Protein AF-R9LDB7-F1 (afdb_monomer_lite)

Secondary structure (DSSP, 8-state):
-PPPEEHHHHHHHHTS-HHHHHHHHHTT-S--EEETTTTEEEE-HHHHHS-B-B-TTSPBP-SEEETTEEE-TTSBB-

Foldseek 3Di:
DFDWAALVRLCVVLVHDSVVVVVCVVVVQFDWDADPVPRGITHTPVRSQQGWDADPVRHTDEQDADPNWGQHNVRTTD

Structure (mmCIF, N/CA/C/O backbone):
data_AF-R9LDB7-F1
#
_entry.id   AF-R9LDB7-F1
#
loop_
_atom_site.group_PDB
_atom_site.id
_atom_site.type_symbol
_atom_site.label_atom_id
_atom_site.label_alt_id
_atom_site.label_comp_id
_atom_site.label_asym_id
_atom_site.label_entity_id
_atom_site.label_seq_id
_atom_site.pdbx_PDB_ins_code
_atom_site.Cartn_x
_atom_site.Cartn_y
_atom_site.Cartn_z
_atom_site.occupancy
_atom_site.B_iso_or_equiv
_atom_site.auth_seq_id
_atom_site.auth_comp_id
_atom_site.auth_asym_id
_atom_site.auth_atom_id
_atom_site.pdbx_PDB_model_num
ATOM 1 N N . MET A 1 1 ? -21.444 8.857 0.996 1.00 59.47 1 MET A N 1
ATOM 2 C CA . MET A 1 1 ? -20.235 9.508 1.537 1.00 59.47 1 MET A CA 1
ATOM 3 C C . MET A 1 1 ? -19.190 8.420 1.663 1.00 59.47 1 MET A C 1
ATOM 5 O O . MET A 1 1 ? -19.456 7.430 2.334 1.00 59.47 1 MET A O 1
ATOM 9 N N . GLU A 1 2 ? -18.102 8.516 0.906 1.00 69.81 2 GLU A N 1
ATOM 10 C CA . GLU A 1 2 ? -17.066 7.482 0.900 1.00 69.81 2 GLU A CA 1
ATOM 11 C C . GLU A 1 2 ? -16.372 7.445 2.267 1.00 69.81 2 GLU A C 1
ATOM 13 O O . GLU A 1 2 ? -16.114 8.490 2.869 1.00 69.81 2 GL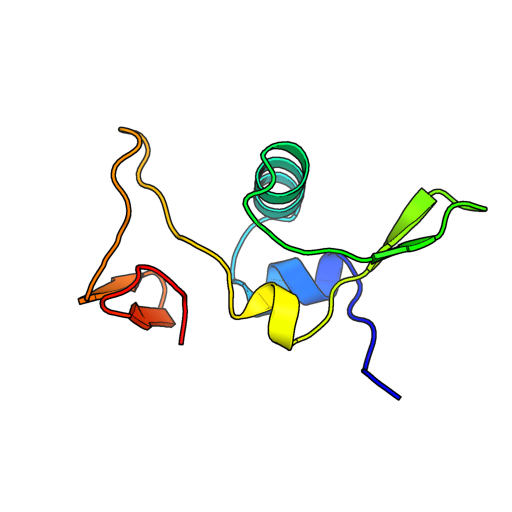U A O 1
ATOM 18 N N . LYS A 1 3 ? -16.136 6.245 2.806 1.00 83.19 3 LYS A N 1
ATOM 19 C CA . LYS A 1 3 ? -15.524 6.099 4.128 1.00 83.19 3 LYS A CA 1
ATOM 20 C C . LYS A 1 3 ? -14.037 6.432 4.028 1.00 83.19 3 LYS A C 1
ATOM 22 O O . LYS A 1 3 ? -13.299 5.729 3.342 1.00 83.19 3 LYS A O 1
ATOM 27 N N . LEU A 1 4 ? -13.609 7.470 4.745 1.00 88.06 4 LEU A N 1
ATOM 28 C CA . LEU A 1 4 ? -12.197 7.812 4.889 1.00 88.06 4 LEU A CA 1
ATOM 29 C C . LEU A 1 4 ? -11.528 6.859 5.884 1.00 88.06 4 LEU A C 1
ATOM 31 O O . LEU A 1 4 ? -12.009 6.661 6.999 1.00 88.06 4 LEU A O 1
ATOM 35 N N . ILE A 1 5 ? -10.418 6.273 5.456 1.00 91.12 5 ILE A N 1
ATOM 36 C CA . ILE A 1 5 ? -9.618 5.296 6.190 1.00 91.12 5 ILE A CA 1
ATOM 37 C C . ILE A 1 5 ? -8.346 5.997 6.659 1.00 91.12 5 ILE A C 1
ATOM 39 O O . ILE A 1 5 ? -7.658 6.660 5.880 1.00 91.12 5 ILE A O 1
ATOM 43 N N . THR A 1 6 ? -8.015 5.868 7.939 1.00 92.25 6 THR A N 1
ATOM 44 C CA . THR A 1 6 ? -6.781 6.449 8.481 1.00 92.25 6 THR A CA 1
ATOM 45 C C . THR A 1 6 ? -5.547 5.682 7.997 1.00 92.25 6 THR A C 1
ATOM 47 O O . THR A 1 6 ? -5.629 4.502 7.664 1.00 92.25 6 THR A O 1
ATOM 50 N N . ARG A 1 7 ? -4.356 6.299 8.036 1.00 91.56 7 ARG A N 1
ATOM 51 C CA . ARG A 1 7 ? -3.092 5.614 7.676 1.00 91.56 7 ARG A CA 1
ATOM 52 C C . ARG A 1 7 ? -2.887 4.285 8.415 1.00 91.56 7 ARG A C 1
ATOM 54 O O . ARG A 1 7 ? -2.418 3.313 7.834 1.00 91.56 7 ARG A O 1
ATOM 61 N N . LYS A 1 8 ? -3.248 4.240 9.700 1.00 91.12 8 LYS A N 1
ATOM 62 C CA . LYS A 1 8 ? -3.086 3.045 10.540 1.00 91.12 8 LYS A CA 1
ATOM 63 C C . LYS A 1 8 ? -4.032 1.921 10.115 1.00 91.12 8 LYS A C 1
ATOM 65 O O . LYS A 1 8 ? -3.629 0.763 10.084 1.00 91.12 8 LYS A O 1
ATOM 70 N N . GLU A 1 9 ? -5.274 2.257 9.786 1.00 91.06 9 GLU A N 1
ATOM 71 C CA . GLU A 1 9 ? -6.247 1.288 9.278 1.00 91.06 9 GLU A CA 1
ATOM 72 C C . GLU A 1 9 ? -5.881 0.816 7.872 1.00 91.06 9 GLU A C 1
ATOM 74 O O . GLU A 1 9 ? -5.926 -0.382 7.617 1.00 91.06 9 GLU A O 1
ATOM 79 N N . ALA A 1 10 ? -5.448 1.724 6.996 1.00 89.38 10 ALA A N 1
ATOM 80 C CA . ALA A 1 10 ? -4.996 1.403 5.647 1.00 89.38 10 ALA A CA 1
ATOM 81 C C . ALA A 1 10 ? -3.832 0.406 5.668 1.00 89.38 10 ALA A C 1
ATOM 83 O O . ALA A 1 10 ? -3.910 -0.639 5.031 1.00 89.38 10 ALA A O 1
ATOM 84 N N . ALA A 1 11 ? -2.800 0.668 6.477 1.00 89.19 11 ALA A N 1
ATOM 85 C CA . ALA A 1 11 ? -1.675 -0.251 6.646 1.00 89.19 11 ALA A CA 1
ATOM 86 C C . ALA A 1 11 ? -2.139 -1.641 7.121 1.00 89.19 11 ALA A C 1
ATOM 88 O O . ALA A 1 11 ? -1.703 -2.659 6.589 1.00 89.19 11 ALA A O 1
ATOM 89 N N . LYS A 1 12 ? -3.096 -1.689 8.060 1.00 88.06 12 LYS A N 1
ATOM 90 C CA . LYS A 1 12 ? -3.674 -2.945 8.557 1.00 88.06 12 LYS A CA 1
ATOM 91 C C . LYS A 1 12 ? -4.478 -3.695 7.487 1.00 88.06 12 LYS A C 1
ATOM 93 O O . LYS A 1 12 ? -4.358 -4.910 7.405 1.00 88.06 12 LYS A O 1
ATOM 98 N N . ILE A 1 13 ? -5.265 -2.990 6.673 1.00 85.62 13 ILE A N 1
ATOM 99 C CA . ILE A 1 13 ? -6.040 -3.552 5.547 1.00 85.62 13 ILE A CA 1
ATOM 100 C C . ILE A 1 13 ? -5.122 -4.066 4.431 1.00 85.62 13 ILE A C 1
ATOM 102 O O . ILE A 1 13 ? -5.472 -4.994 3.703 1.00 85.62 13 ILE A O 1
ATOM 106 N N . LEU A 1 14 ? -3.960 -3.440 4.265 1.00 82.62 14 LEU A N 1
ATOM 107 C CA . LEU A 1 14 ? -2.956 -3.862 3.297 1.00 82.62 14 LEU A CA 1
ATOM 108 C C . LEU A 1 14 ? -2.039 -4.969 3.828 1.00 82.62 14 LEU A C 1
ATOM 110 O O . LEU A 1 14 ? -1.351 -5.604 3.042 1.00 82.62 14 LEU A O 1
ATOM 114 N N . GLY A 1 15 ? -2.028 -5.221 5.139 1.00 83.56 15 GLY A N 1
ATOM 115 C CA . GLY A 1 15 ? -1.098 -6.167 5.758 1.00 83.56 15 GLY A CA 1
ATOM 116 C C . GLY A 1 15 ? 0.361 -5.693 5.750 1.00 83.56 15 GLY A C 1
ATOM 117 O O . GLY A 1 15 ? 1.259 -6.507 5.924 1.00 83.56 15 GLY A O 1
ATOM 118 N N . ILE A 1 16 ? 0.611 -4.393 5.569 1.00 84.19 16 ILE A N 1
ATOM 119 C CA . ILE A 1 16 ? 1.960 -3.815 5.480 1.00 84.19 16 ILE A CA 1
ATOM 120 C C . ILE A 1 16 ? 2.262 -2.899 6.667 1.00 84.19 16 ILE A C 1
ATOM 122 O O . ILE A 1 16 ? 1.376 -2.469 7.410 1.00 84.19 16 ILE A O 1
ATOM 126 N N . SER A 1 17 ? 3.538 -2.550 6.836 1.00 90.56 17 SER A N 1
ATOM 127 C CA . SER A 1 17 ? 3.933 -1.533 7.809 1.00 90.56 17 SER A CA 1
ATOM 128 C C . SER A 1 17 ? 3.481 -0.132 7.370 1.00 90.56 17 SER A C 1
ATOM 130 O O . SER A 1 17 ? 3.386 0.165 6.178 1.00 90.56 17 SER A O 1
ATOM 132 N N . ILE A 1 18 ? 3.265 0.775 8.330 1.00 90.62 18 ILE A N 1
ATOM 133 C CA . ILE A 1 18 ? 2.963 2.188 8.025 1.00 90.62 18 ILE A CA 1
ATOM 134 C C . ILE A 1 18 ? 4.104 2.831 7.220 1.00 90.62 18 ILE A C 1
ATOM 136 O O . ILE A 1 18 ? 3.839 3.636 6.335 1.00 90.62 18 ILE A O 1
ATOM 140 N N . ALA A 1 19 ? 5.358 2.441 7.475 1.00 91.12 19 ALA A N 1
ATOM 141 C CA . ALA A 1 19 ? 6.508 2.940 6.724 1.00 91.12 19 ALA A CA 1
ATOM 142 C C . ALA A 1 19 ? 6.442 2.536 5.241 1.00 91.12 19 ALA A C 1
ATOM 144 O O . ALA A 1 19 ? 6.688 3.360 4.364 1.00 91.12 19 ALA A O 1
ATOM 145 N N . THR A 1 20 ? 6.044 1.294 4.958 1.00 87.62 20 THR A N 1
ATOM 146 C CA . THR A 1 20 ? 5.829 0.801 3.590 1.00 87.62 20 THR A CA 1
ATOM 147 C C . THR A 1 20 ? 4.685 1.552 2.906 1.00 87.62 20 THR A C 1
ATOM 149 O O . THR A 1 20 ? 4.820 1.951 1.753 1.00 87.62 20 THR A O 1
ATOM 152 N N . LEU A 1 21 ? 3.585 1.803 3.625 1.00 90.19 21 LEU A N 1
ATOM 153 C CA . LEU A 1 21 ? 2.461 2.597 3.120 1.00 90.19 21 LEU A CA 1
ATOM 154 C C . LEU A 1 21 ? 2.880 4.039 2.786 1.00 90.19 21 LEU A C 1
ATOM 156 O O . LEU A 1 21 ? 2.531 4.556 1.727 1.00 90.19 21 LEU A O 1
ATOM 160 N N . ASP A 1 22 ? 3.634 4.693 3.673 1.00 90.88 22 ASP A N 1
ATOM 161 C CA . ASP A 1 22 ? 4.128 6.055 3.450 1.00 90.88 22 ASP A CA 1
ATOM 162 C C . ASP A 1 22 ? 5.120 6.105 2.268 1.00 90.88 22 ASP A C 1
ATOM 164 O O . ASP A 1 22 ? 5.083 7.058 1.489 1.00 90.88 22 ASP A O 1
ATOM 168 N N . ALA A 1 23 ? 5.953 5.074 2.081 1.00 89.19 23 ALA A N 1
ATOM 169 C CA . ALA A 1 23 ? 6.834 4.957 0.918 1.00 89.19 23 ALA A CA 1
ATOM 170 C C . ALA A 1 23 ? 6.042 4.794 -0.388 1.00 89.19 23 ALA A C 1
ATOM 172 O O . ALA A 1 23 ? 6.291 5.524 -1.345 1.00 89.19 23 ALA A O 1
ATOM 173 N N . ALA A 1 24 ? 5.045 3.903 -0.416 1.00 86.50 24 ALA A N 1
ATOM 174 C CA . ALA A 1 24 ? 4.164 3.728 -1.570 1.00 86.50 24 ALA A CA 1
ATOM 175 C C . ALA A 1 24 ? 3.450 5.037 -1.937 1.00 86.50 24 ALA A C 1
ATOM 177 O O . ALA A 1 24 ? 3.405 5.406 -3.109 1.00 86.50 24 ALA A O 1
ATOM 178 N N . ARG A 1 25 ? 2.976 5.788 -0.933 1.00 89.88 25 ARG A N 1
ATOM 179 C CA . ARG A 1 25 ? 2.376 7.114 -1.131 1.00 89.88 25 ARG A CA 1
ATOM 180 C C . ARG A 1 25 ? 3.359 8.092 -1.766 1.00 89.88 25 ARG A C 1
ATOM 182 O O . ARG A 1 25 ? 3.024 8.736 -2.754 1.00 89.88 25 ARG A O 1
ATOM 189 N N . ASN A 1 26 ? 4.559 8.209 -1.202 1.00 89.44 26 ASN A N 1
ATOM 190 C CA . ASN A 1 26 ? 5.574 9.145 -1.691 1.00 89.44 26 ASN A CA 1
ATOM 191 C C . ASN A 1 26 ? 6.051 8.805 -3.113 1.00 89.44 26 ASN A C 1
ATOM 193 O O . ASN A 1 26 ? 6.437 9.704 -3.851 1.00 89.44 26 ASN A O 1
ATOM 197 N N . ASN A 1 27 ? 5.979 7.530 -3.498 1.00 85.31 27 ASN A N 1
ATOM 198 C CA . ASN A 1 27 ? 6.305 7.052 -4.840 1.00 85.31 27 ASN A CA 1
ATOM 199 C C . ASN A 1 27 ? 5.107 7.080 -5.810 1.00 85.31 27 ASN A C 1
ATOM 201 O O . ASN A 1 27 ? 5.240 6.626 -6.942 1.00 85.31 27 ASN A O 1
ATOM 205 N N . GLY A 1 28 ? 3.936 7.575 -5.389 1.00 85.25 28 GLY A N 1
ATOM 206 C CA . GLY A 1 28 ? 2.738 7.637 -6.235 1.00 85.25 28 GLY A CA 1
ATOM 207 C C . GLY A 1 28 ? 2.116 6.274 -6.562 1.00 85.25 28 GLY A C 1
ATOM 208 O O . GLY A 1 28 ? 1.317 6.178 -7.485 1.00 85.25 28 GLY A O 1
ATOM 209 N N . LEU A 1 29 ? 2.464 5.225 -5.812 1.00 82.62 29 LEU A N 1
ATOM 210 C CA . LEU A 1 29 ? 1.995 3.850 -6.024 1.00 82.62 29 LEU A CA 1
ATOM 211 C C . LEU A 1 29 ? 0.631 3.571 -5.376 1.00 82.62 29 LEU A C 1
ATOM 213 O O . LEU A 1 29 ? 0.097 2.472 -5.508 1.00 82.62 29 LEU A O 1
ATOM 217 N N . ILE A 1 30 ? 0.091 4.537 -4.627 1.00 85.81 30 ILE A N 1
ATOM 218 C CA . ILE A 1 30 ? -1.199 4.419 -3.948 1.00 85.81 30 ILE A CA 1
ATOM 219 C C . ILE A 1 30 ? -1.931 5.760 -3.931 1.00 85.81 30 ILE A C 1
ATOM 221 O O . ILE A 1 30 ? -1.341 6.808 -3.648 1.00 85.81 30 ILE A O 1
ATOM 225 N N . ALA A 1 31 ? -3.233 5.723 -4.206 1.00 86.38 31 ALA A N 1
ATOM 226 C CA . ALA A 1 31 ? -4.086 6.902 -4.166 1.00 86.38 31 ALA A CA 1
ATOM 227 C C . ALA A 1 31 ? -4.428 7.291 -2.720 1.00 86.38 31 ALA A C 1
ATOM 229 O O . ALA A 1 31 ? -4.685 6.438 -1.869 1.00 86.38 31 ALA A O 1
ATOM 230 N N . TYR A 1 32 ? -4.460 8.592 -2.431 1.00 88.81 32 TYR A N 1
ATOM 231 C CA . TYR A 1 32 ? -4.781 9.122 -1.107 1.00 88.81 32 TYR A CA 1
ATOM 232 C C . TYR A 1 32 ? -5.482 10.479 -1.199 1.00 88.81 32 TYR A C 1
ATOM 234 O O . TYR A 1 32 ? -5.371 11.195 -2.191 1.00 88.81 32 TYR A O 1
ATOM 242 N N . VAL A 1 33 ? -6.173 10.853 -0.125 1.00 85.94 33 VAL A N 1
ATOM 243 C CA . VAL A 1 33 ? -6.791 12.168 0.058 1.00 85.94 33 VAL A CA 1
ATOM 244 C C . VAL A 1 33 ? -6.056 12.890 1.180 1.00 85.94 33 VAL A C 1
ATOM 246 O O . VAL A 1 33 ? -6.030 12.428 2.322 1.00 85.94 33 VAL A O 1
ATOM 249 N N . GLN A 1 34 ? -5.453 14.035 0.868 1.00 81.69 34 GLN A N 1
ATOM 250 C CA . GLN A 1 34 ? -4.788 14.880 1.857 1.00 81.69 34 GLN A CA 1
ATOM 251 C C . GLN A 1 34 ? -5.639 16.101 2.186 1.00 81.69 34 GLN A C 1
ATOM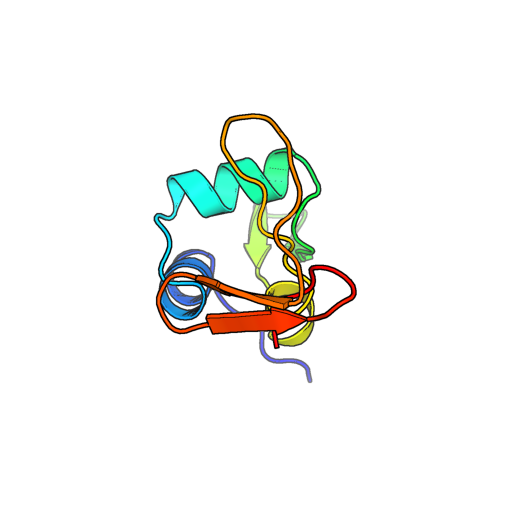 253 O O . GLN A 1 34 ? -6.000 16.888 1.313 1.00 81.69 34 GLN A O 1
ATOM 258 N N . TYR A 1 35 ? -5.896 16.296 3.475 1.00 79.81 35 TYR A N 1
ATOM 259 C CA . TYR A 1 35 ? -6.512 17.519 3.969 1.00 79.81 35 TYR A CA 1
ATOM 260 C C . TYR A 1 35 ? -5.442 18.590 4.160 1.00 79.81 35 TYR A C 1
ATOM 262 O O . TYR A 1 35 ? -4.606 18.507 5.061 1.00 79.81 35 TYR A O 1
ATOM 270 N N . VAL A 1 36 ? -5.495 19.612 3.306 1.00 64.75 36 VAL A N 1
ATOM 271 C CA . VAL A 1 36 ? -4.465 20.656 3.169 1.00 64.75 36 VAL A CA 1
ATOM 272 C C . VAL A 1 36 ? -4.246 21.458 4.459 1.00 64.75 36 VAL A C 1
ATOM 274 O O . VAL A 1 36 ? -3.130 21.880 4.729 1.00 64.75 36 VAL A O 1
ATOM 277 N N . GLN A 1 37 ? -5.282 21.624 5.289 1.00 69.06 37 GLN A N 1
ATOM 278 C CA . GLN A 1 37 ? -5.214 22.452 6.504 1.00 69.06 37 GLN A CA 1
ATOM 279 C C . GLN A 1 37 ? -4.376 21.843 7.639 1.00 69.06 37 GLN A C 1
ATOM 281 O O . GLN A 1 37 ? -3.732 22.589 8.364 1.00 69.06 37 GLN A O 1
ATOM 286 N N . ASN A 1 38 ? -4.343 20.511 7.773 1.00 76.50 38 ASN A N 1
ATOM 287 C CA . ASN A 1 38 ? -3.640 19.826 8.873 1.00 76.50 38 ASN A CA 1
ATOM 288 C C . ASN A 1 38 ? -2.609 18.793 8.384 1.00 76.50 38 ASN A C 1
ATOM 290 O O . ASN A 1 38 ? -2.009 18.085 9.189 1.00 76.50 38 ASN A O 1
ATOM 294 N N . GLY A 1 39 ? -2.451 18.633 7.065 1.00 77.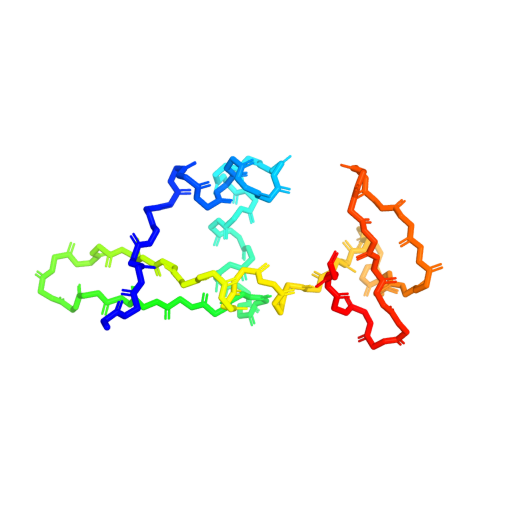50 39 GLY A N 1
ATOM 295 C CA . GLY A 1 39 ? -1.583 17.614 6.470 1.00 77.50 39 GLY A CA 1
ATOM 296 C C . GLY A 1 39 ? -2.034 16.172 6.733 1.00 77.50 39 GLY A C 1
ATOM 297 O O . GLY A 1 39 ? -1.293 15.235 6.442 1.00 77.50 39 GLY A O 1
ATOM 298 N N . CYS A 1 40 ? -3.235 15.964 7.284 1.00 82.94 40 CYS A N 1
ATOM 299 C CA . CYS A 1 40 ? -3.758 14.631 7.549 1.00 82.94 40 CYS A CA 1
ATOM 300 C C . CYS A 1 40 ? -4.032 13.900 6.232 1.00 82.94 40 CYS A C 1
ATOM 302 O O . CYS A 1 40 ? -4.753 14.401 5.367 1.00 82.94 40 CYS A O 1
ATOM 304 N N . VAL A 1 41 ? -3.469 12.700 6.113 1.00 87.25 41 VAL A N 1
ATOM 305 C CA . VAL A 1 41 ? -3.641 11.817 4.959 1.00 87.25 41 VAL A CA 1
ATOM 306 C C . VAL A 1 41 ? -4.641 10.721 5.302 1.00 87.25 41 VAL A C 1
ATOM 308 O O . VAL A 1 41 ? -4.490 10.025 6.312 1.00 87.25 41 VAL A O 1
ATOM 311 N N . TYR A 1 42 ? -5.626 10.562 4.428 1.00 89.38 42 TYR A N 1
ATOM 312 C CA . TYR A 1 42 ? -6.645 9.525 4.470 1.00 89.38 42 TYR A CA 1
ATOM 313 C C . TYR A 1 42 ? -6.648 8.736 3.164 1.00 89.38 42 TYR A C 1
ATOM 315 O O . TYR A 1 42 ? -6.156 9.199 2.137 1.00 89.38 42 TYR A O 1
ATOM 323 N N . PHE A 1 43 ? -7.230 7.547 3.209 1.00 89.69 43 PHE A N 1
ATOM 324 C CA . PHE A 1 43 ? -7.378 6.653 2.068 1.00 89.69 43 PHE A CA 1
ATOM 325 C C . PHE A 1 43 ? -8.849 6.309 1.858 1.00 89.69 43 PHE A C 1
ATOM 327 O O . PHE A 1 43 ? -9.652 6.402 2.788 1.00 89.69 43 PHE A O 1
ATOM 334 N N . THR A 1 44 ? -9.203 5.890 0.650 1.00 88.25 44 THR A N 1
ATOM 335 C CA . THR A 1 44 ? -10.509 5.288 0.360 1.00 88.25 44 THR A CA 1
ATOM 336 C C . THR A 1 44 ? -10.326 3.797 0.119 1.00 88.25 44 THR A C 1
ATOM 338 O O . THR A 1 44 ? -9.236 3.351 -0.232 1.00 88.25 44 THR A O 1
ATOM 341 N N . ALA A 1 45 ? -11.379 3.002 0.315 1.00 80.12 45 ALA A N 1
ATOM 342 C CA . ALA A 1 45 ? -11.303 1.566 0.049 1.00 80.12 45 ALA A CA 1
ATOM 343 C C . ALA A 1 45 ? -10.900 1.281 -1.410 1.00 80.12 45 ALA A C 1
ATOM 345 O O . ALA A 1 45 ? -10.045 0.431 -1.636 1.00 80.12 45 ALA A O 1
ATOM 346 N N . ALA A 1 46 ? -11.437 2.052 -2.364 1.00 78.12 46 ALA A N 1
ATOM 347 C CA . ALA A 1 46 ? -11.066 1.969 -3.775 1.00 78.12 46 ALA A CA 1
ATOM 348 C C . ALA A 1 46 ? -9.578 2.297 -4.003 1.00 78.12 46 ALA A C 1
ATOM 350 O O . ALA A 1 46 ? -8.866 1.515 -4.626 1.00 78.12 46 ALA A O 1
ATOM 351 N N . GLY A 1 47 ? -9.071 3.380 -3.401 1.00 80.19 47 GLY A N 1
ATOM 352 C CA . GLY A 1 47 ? -7.660 3.766 -3.520 1.00 80.19 47 GLY A CA 1
ATOM 353 C C . GLY A 1 47 ? -6.671 2.775 -2.891 1.00 80.19 47 GLY A C 1
ATOM 354 O O . GLY A 1 47 ? -5.507 2.754 -3.276 1.00 80.19 47 GLY A O 1
ATOM 355 N N . LEU A 1 48 ? -7.121 1.941 -1.943 1.00 79.00 48 LEU A N 1
ATOM 356 C CA . LEU A 1 48 ? -6.332 0.827 -1.395 1.00 79.00 48 LEU A CA 1
ATOM 357 C C . LEU A 1 48 ? -6.418 -0.449 -2.244 1.00 79.00 48 LEU A C 1
ATOM 359 O O . LEU A 1 48 ? -5.573 -1.332 -2.100 1.00 79.00 48 LEU A O 1
ATOM 363 N N . GLN A 1 49 ? -7.458 -0.592 -3.064 1.00 69.38 49 GLN A N 1
ATOM 364 C CA . GLN A 1 49 ? -7.652 -1.756 -3.927 1.00 69.38 49 GLN A CA 1
ATOM 365 C C . GLN A 1 49 ? -6.772 -1.640 -5.181 1.00 69.38 49 GLN A C 1
ATOM 367 O O . GLN A 1 49 ? -6.107 -2.596 -5.558 1.00 69.38 49 GLN A O 1
ATOM 372 N N . GLU A 1 50 ? -6.626 -0.433 -5.725 1.00 67.94 50 GLU A N 1
ATOM 373 C CA . GLU A 1 50 ? -5.744 -0.112 -6.860 1.00 67.94 50 GLU A CA 1
ATOM 374 C C . GLU A 1 50 ? -4.253 0.016 -6.475 1.00 67.94 50 GLU A C 1
ATOM 376 O O . GLU A 1 50 ? -3.512 0.832 -7.019 1.00 67.94 50 GLU A O 1
ATOM 3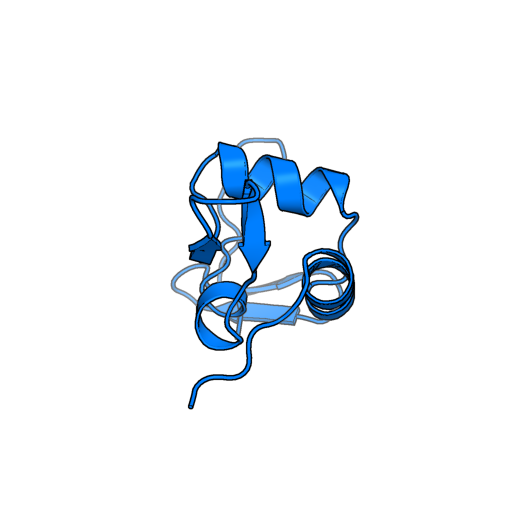81 N N . TRP A 1 51 ? -3.795 -0.777 -5.506 1.00 71.50 51 TRP A N 1
ATOM 382 C CA . TRP A 1 51 ? -2.377 -0.884 -5.163 1.00 71.50 51 TRP A CA 1
ATOM 383 C C . TRP A 1 51 ? -1.686 -1.883 -6.103 1.00 71.50 51 TRP A C 1
ATOM 385 O O . TRP A 1 51 ? -2.225 -2.962 -6.370 1.00 71.50 51 TRP A O 1
ATOM 395 N N . TYR A 1 52 ? -0.459 -1.558 -6.516 1.00 72.69 52 TYR A N 1
ATOM 396 C CA . TYR A 1 52 ? 0.416 -2.428 -7.304 1.00 72.69 52 TYR A CA 1
ATOM 397 C C . TYR A 1 52 ? 1.560 -2.955 -6.439 1.00 72.69 52 TYR A C 1
ATOM 399 O O . TYR A 1 52 ? 2.255 -2.186 -5.770 1.00 72.69 52 TYR A O 1
ATOM 407 N N . TYR A 1 53 ? 1.778 -4.270 -6.461 1.00 73.62 53 TYR A N 1
ATOM 408 C CA . TYR A 1 53 ? 2.918 -4.873 -5.773 1.00 73.62 53 TYR A CA 1
ATOM 409 C C . TYR A 1 53 ? 4.127 -4.941 -6.711 1.00 73.62 53 TYR A C 1
ATOM 411 O O . TYR A 1 53 ? 4.054 -5.559 -7.773 1.00 73.62 53 TYR A O 1
ATOM 419 N N . PHE A 1 54 ? 5.247 -4.357 -6.286 1.00 78.88 54 PHE A N 1
ATOM 420 C CA . PHE A 1 54 ? 6.535 -4.457 -6.971 1.00 78.88 54 PHE A CA 1
ATOM 421 C C . PHE A 1 54 ? 7.537 -5.206 -6.095 1.00 78.88 54 PHE A C 1
ATOM 423 O O . PHE A 1 54 ? 7.646 -4.944 -4.895 1.00 78.88 54 PHE A O 1
ATOM 430 N N . TYR A 1 55 ? 8.279 -6.129 -6.697 1.00 77.50 55 TYR A N 1
ATOM 431 C CA . TYR A 1 55 ? 9.411 -6.785 -6.060 1.00 77.50 55 TYR A CA 1
ATOM 432 C C . TYR A 1 55 ? 10.596 -5.818 -5.918 1.00 77.50 55 TYR A C 1
ATOM 434 O O . TYR A 1 55 ? 10.639 -4.750 -6.529 1.00 77.50 55 TYR A O 1
ATOM 442 N N . ALA A 1 56 ? 11.585 -6.195 -5.103 1.00 76.12 56 ALA A N 1
ATOM 443 C CA . ALA A 1 56 ? 12.766 -5.366 -4.843 1.00 76.12 56 ALA A CA 1
ATOM 444 C C . ALA A 1 56 ? 13.613 -5.080 -6.099 1.00 76.12 56 ALA A C 1
ATOM 446 O O . ALA A 1 56 ? 14.358 -4.104 -6.127 1.00 76.12 56 ALA A O 1
ATOM 447 N N . ASP A 1 57 ? 13.486 -5.911 -7.134 1.00 82.12 57 ASP A N 1
ATOM 448 C CA . ASP A 1 57 ? 14.113 -5.720 -8.445 1.00 82.12 57 ASP A CA 1
ATOM 449 C C . ASP A 1 57 ? 13.323 -4.772 -9.371 1.00 82.12 57 ASP A C 1
ATOM 451 O O . ASP A 1 57 ? 13.737 -4.522 -10.502 1.00 82.12 57 ASP A O 1
ATOM 455 N N . GLY A 1 58 ? 12.196 -4.229 -8.897 1.00 77.31 58 GLY A N 1
ATOM 456 C CA . GLY A 1 58 ? 11.314 -3.341 -9.651 1.00 77.31 58 GLY A CA 1
ATOM 457 C C . GLY A 1 58 ? 10.319 -4.063 -10.561 1.00 77.31 58 GLY A C 1
ATOM 458 O O . GLY A 1 58 ? 9.554 -3.394 -11.255 1.00 77.31 58 GLY A O 1
ATOM 459 N N . SER A 1 59 ? 10.288 -5.399 -10.574 1.00 82.19 59 SER A N 1
ATOM 460 C CA . SER A 1 59 ? 9.302 -6.150 -11.354 1.00 82.19 59 SER A CA 1
ATOM 461 C C . SER A 1 59 ? 7.916 -6.109 -10.701 1.00 82.19 59 SER A C 1
ATOM 463 O O . SER A 1 59 ? 7.774 -6.227 -9.483 1.00 82.19 59 SER A O 1
ATOM 465 N N . MET A 1 60 ? 6.870 -5.918 -11.510 1.00 85.25 60 MET A N 1
ATOM 466 C CA . MET A 1 60 ? 5.484 -5.895 -11.036 1.00 85.25 60 MET A CA 1
ATOM 467 C C . MET A 1 60 ? 4.955 -7.323 -10.864 1.00 85.25 60 MET A C 1
ATOM 469 O O . MET A 1 60 ? 5.063 -8.143 -11.776 1.00 85.25 60 MET A O 1
ATOM 473 N N . SER A 1 61 ? 4.347 -7.617 -9.715 1.00 83.88 61 SER A N 1
ATOM 474 C CA . SER A 1 61 ? 3.602 -8.861 -9.513 1.00 83.88 61 SER A CA 1
ATOM 475 C C . SER A 1 61 ? 2.321 -8.849 -10.336 1.00 83.88 61 SER A C 1
ATOM 477 O O . SER A 1 61 ? 1.575 -7.877 -10.301 1.00 83.88 61 SER A O 1
ATOM 479 N N . VAL A 1 62 ? 2.039 -9.951 -11.027 1.00 89.12 62 VAL A N 1
ATOM 480 C CA . VAL A 1 62 ? 0.796 -10.173 -11.779 1.00 89.12 62 VAL A CA 1
ATOM 481 C C . VAL A 1 62 ? 0.362 -11.628 -11.623 1.00 89.12 62 VAL A C 1
ATOM 483 O O . VAL A 1 62 ? 1.210 -12.514 -11.522 1.00 89.12 62 VAL A O 1
ATOM 486 N N . ASN A 1 63 ? -0.948 -11.885 -11.625 1.00 88.19 63 ASN A N 1
ATOM 487 C CA . ASN A 1 63 ? -1.534 -13.235 -11.568 1.00 88.19 63 ASN A CA 1
ATOM 488 C C . ASN A 1 63 ? -0.982 -14.118 -10.430 1.00 88.19 63 ASN A C 1
ATOM 490 O O . ASN A 1 63 ? -0.737 -15.309 -10.618 1.00 88.19 63 ASN A O 1
ATOM 494 N N . THR A 1 64 ? -0.754 -13.535 -9.255 1.00 88.12 64 THR A N 1
ATOM 495 C CA . THR A 1 64 ? -0.142 -14.230 -8.115 1.00 88.12 64 THR A CA 1
ATOM 496 C C . THR A 1 64 ? -0.878 -13.913 -6.818 1.00 88.12 64 THR A C 1
ATOM 498 O O . THR A 1 64 ? -1.777 -13.078 -6.791 1.00 88.12 64 THR A O 1
ATOM 501 N N . THR A 1 65 ? -0.529 -14.598 -5.733 1.00 83.75 65 THR A N 1
ATOM 502 C CA . THR A 1 65 ? -1.017 -14.285 -4.387 1.00 83.75 65 THR A CA 1
ATOM 503 C C .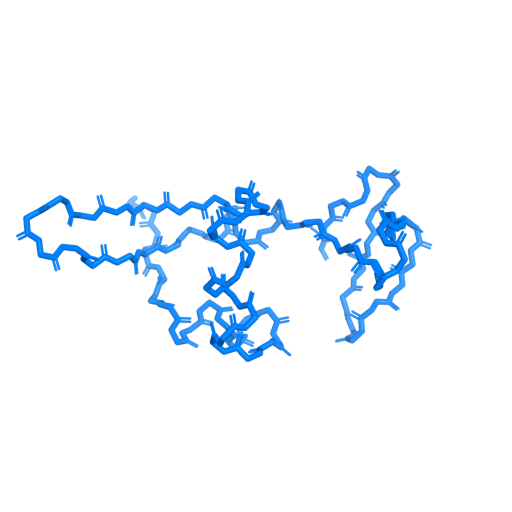 THR A 1 65 ? 0.160 -13.863 -3.521 1.00 83.75 65 THR A C 1
ATOM 505 O O . THR A 1 65 ? 1.095 -14.642 -3.347 1.00 83.75 65 THR A O 1
ATOM 508 N N . ILE A 1 66 ? 0.107 -12.653 -2.964 1.00 81.12 66 ILE A N 1
ATOM 509 C CA . ILE A 1 66 ? 1.123 -12.124 -2.044 1.00 81.12 66 ILE A CA 1
ATOM 510 C C . ILE A 1 66 ? 0.460 -11.850 -0.697 1.00 81.12 66 ILE A C 1
ATOM 512 O O . ILE A 1 66 ? -0.547 -11.147 -0.643 1.00 81.12 66 ILE A O 1
ATOM 516 N N . ASP A 1 67 ? 0.999 -12.425 0.380 1.00 73.81 67 ASP A N 1
ATOM 517 C CA . ASP A 1 67 ? 0.522 -12.229 1.759 1.00 73.81 67 ASP A CA 1
ATOM 518 C C . ASP A 1 67 ? -0.998 -12.435 1.944 1.00 73.81 67 ASP A C 1
ATOM 520 O O . ASP A 1 67 ? -1.648 -11.782 2.759 1.00 73.81 67 ASP A O 1
ATOM 524 N N . GLY A 1 68 ? -1.579 -13.362 1.171 1.00 74.75 68 GLY A N 1
ATOM 525 C CA . GLY A 1 68 ? -3.009 -13.688 1.203 1.00 74.75 68 GLY A CA 1
ATOM 526 C C . GLY A 1 68 ? -3.905 -12.811 0.320 1.00 74.75 68 GLY A C 1
ATOM 527 O O . GLY A 1 68 ? -5.115 -13.028 0.299 1.00 74.75 68 GLY A O 1
ATOM 528 N N . TYR A 1 69 ? -3.340 -11.867 -0.438 1.00 77.19 69 TYR A N 1
ATOM 529 C CA . TYR A 1 69 ? -4.071 -11.036 -1.397 1.00 77.19 69 TYR A CA 1
ATOM 530 C C . TYR A 1 69 ? -3.850 -11.502 -2.832 1.00 77.19 69 TYR A C 1
ATOM 532 O O . TYR A 1 69 ? -2.717 -11.777 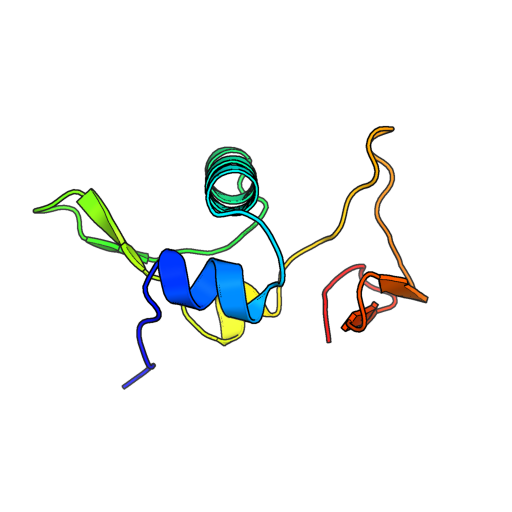-3.229 1.00 77.19 69 TYR A O 1
ATOM 540 N N . THR A 1 70 ? -4.923 -11.544 -3.627 1.00 84.62 70 THR A N 1
ATOM 541 C CA . THR A 1 70 ? -4.830 -11.884 -5.052 1.00 84.62 70 THR A CA 1
ATOM 542 C C . THR A 1 70 ? -4.385 -10.658 -5.838 1.00 84.62 70 THR A C 1
ATOM 544 O O . THR A 1 70 ? -4.955 -9.580 -5.697 1.00 84.62 70 THR A O 1
ATOM 547 N N . ILE A 1 71 ? -3.378 -10.822 -6.685 1.00 86.25 71 ILE A N 1
ATOM 548 C CA . ILE A 1 71 ? -2.899 -9.808 -7.617 1.00 86.25 71 ILE A CA 1
ATOM 549 C C . ILE A 1 71 ? -3.390 -10.184 -9.014 1.00 86.25 71 ILE A C 1
ATOM 551 O O . ILE A 1 71 ? -3.120 -11.284 -9.505 1.00 86.25 71 ILE A O 1
ATOM 555 N N . GLY A 1 72 ? -4.148 -9.284 -9.634 1.00 82.62 72 GLY A N 1
ATOM 556 C CA . GLY A 1 72 ? -4.746 -9.466 -10.949 1.00 82.62 72 GLY A CA 1
ATOM 557 C C . GLY A 1 72 ? -3.727 -9.499 -12.087 1.00 82.62 72 GLY A C 1
ATOM 558 O O . GLY A 1 72 ? -2.525 -9.305 -11.904 1.00 82.62 72 GLY A O 1
ATOM 559 N N . SER A 1 73 ? -4.222 -9.739 -13.298 1.00 85.50 73 SER A N 1
ATOM 560 C CA . SER A 1 73 ? -3.421 -9.723 -14.530 1.00 85.50 73 SER A CA 1
ATOM 561 C C . SER A 1 73 ? -2.891 -8.337 -14.897 1.00 85.50 73 SER A C 1
ATOM 563 O O . SER A 1 73 ? -1.936 -8.223 -15.656 1.00 85.50 73 SER A O 1
ATOM 565 N N . ASP A 1 74 ? -3.533 -7.296 -14.376 1.00 82.69 74 ASP A N 1
ATOM 566 C CA . ASP A 1 74 ? -3.147 -5.889 -14.463 1.00 82.69 74 ASP A CA 1
ATOM 567 C C . ASP A 1 74 ? -2.151 -5.476 -13.367 1.00 82.69 74 ASP A C 1
ATOM 569 O O . ASP A 1 74 ? -1.637 -4.365 -13.404 1.00 82.69 74 ASP A O 1
ATOM 573 N N . GLY A 1 75 ? -1.852 -6.361 -12.411 1.00 77.00 75 GLY A N 1
ATOM 574 C CA . GLY A 1 75 ? -0.968 -6.088 -11.276 1.00 77.00 75 GLY A CA 1
ATOM 575 C C . GLY A 1 75 ? -1.648 -5.389 -10.102 1.00 77.00 75 GLY A C 1
ATOM 576 O O . GLY A 1 75 ? -1.014 -5.188 -9.064 1.00 77.00 75 GLY A O 1
ATOM 577 N N . ALA A 1 76 ? -2.937 -5.066 -10.233 1.00 78.38 76 ALA A N 1
ATOM 578 C CA . ALA A 1 76 ? -3.726 -4.491 -9.157 1.00 78.38 76 ALA A CA 1
ATOM 579 C C . ALA A 1 76 ? -4.187 -5.578 -8.178 1.00 78.38 76 ALA A C 1
ATOM 581 O O . ALA A 1 76 ? -4.502 -6.712 -8.559 1.00 78.38 76 ALA A O 1
ATOM 582 N N . ARG A 1 77 ? -4.254 -5.233 -6.893 1.00 73.56 77 ARG A N 1
ATOM 583 C CA . ARG A 1 77 ? -4.777 -6.122 -5.851 1.00 73.56 77 ARG A CA 1
ATOM 584 C C . ARG A 1 77 ? -6.303 -6.267 -5.971 1.00 73.56 77 ARG A C 1
ATOM 586 O O . ARG A 1 77 ? -7.011 -5.273 -6.090 1.00 73.56 77 ARG A O 1
ATOM 593 N N . LYS A 1 78 ? -6.825 -7.494 -5.899 1.00 69.00 78 LYS A N 1
ATOM 594 C CA . LYS A 1 78 ? -8.268 -7.795 -5.935 1.00 69.00 78 LYS A CA 1
ATOM 595 C C . LYS A 1 78 ? -8.793 -8.267 -4.588 1.00 69.00 78 LYS A C 1
ATOM 597 O O . LYS A 1 78 ? -8.113 -9.102 -3.948 1.00 69.00 78 LYS A O 1
#

Radius of gyration: 12.67 Å; chains: 1; bounding box: 34×37×25 Å

pLDDT: mean 82.5, std 7.2, range [59.47, 92.25]

Sequence (78 aa):
MEKLITRKEAAKILGISIATLDAARNNGLIAYVQYVQNGCVYFTAAGLQEWYYFYADGSMSVNTTIDGYTIGSDGARK